Protein AF-A0A2N5ZHT5-F1 (afdb_monomer_lite)

Radius of gyration: 23.11 Å; chains: 1; bounding box: 69×32×51 Å

Foldseek 3Di:
DVVVVVVVVVVVVPPDPPPDDDDDDDDDDDPVFAWQEKDWDDQPPPPDIWIWIWGDDDPPDPFFIWIWTWDQDPVRDTDGTDIDGDDDPDPDRDYWDWDPPPPPPGIDIDD

Sequence (111 aa):
MKRIVLIVLIILLAISTKAQINFDAPFDYFLGARITSVEVGDVNNDGLNDAIAISEYAYLDEDKYQVFVFIQNQHGQLNDPIQYSFADSANGDAFLKIGDFNNDNLNDIVV

Secondary structure (DSSP, 8-state):
-HHHHHHHHHHHH--------PPPPPPP---SS-EEEEEEE-SSSSSS-EEEEEE---TTSSS-EEEEEEPBPTTSPBPSPEEEEE---SSS----EEE-SSSSSS-EEE-

pLDDT: mean 82.97, std 14.97, range [52.44, 98.12]

Structure (mmCIF, N/CA/C/O backbone):
data_AF-A0A2N5ZHT5-F1
#
_entry.id   AF-A0A2N5ZHT5-F1
#
loop_
_atom_site.group_PDB
_atom_site.id
_atom_site.type_symbol
_atom_site.label_atom_id
_atom_site.label_alt_id
_atom_site.label_comp_id
_atom_site.label_asym_id
_atom_site.label_entity_id
_atom_site.label_seq_id
_atom_site.pdbx_PDB_ins_code
_atom_site.Cartn_x
_atom_site.Cartn_y
_atom_site.Cartn_z
_atom_site.occupancy
_atom_site.B_iso_or_equiv
_atom_site.auth_seq_id
_atom_site.auth_comp_id
_atom_site.auth_asym_id
_atom_site.auth_atom_id
_atom_site.pdbx_PDB_model_num
ATOM 1 N N . MET A 1 1 ? -54.426 -18.343 27.890 1.00 61.97 1 MET A N 1
ATOM 2 C CA . MET A 1 1 ? -54.022 -16.938 27.643 1.00 61.97 1 MET A CA 1
ATOM 3 C C . MET A 1 1 ? -52.504 -16.742 27.640 1.00 61.97 1 MET A C 1
ATOM 5 O O . MET A 1 1 ? -51.988 -16.347 26.608 1.00 61.97 1 MET A O 1
ATOM 9 N N . LYS A 1 2 ? -51.758 -17.104 28.699 1.00 60.25 2 LYS A N 1
ATOM 10 C CA . LYS A 1 2 ? -50.288 -16.894 28.771 1.00 60.25 2 LYS A CA 1
ATOM 11 C C . LYS A 1 2 ? -49.465 -17.546 27.639 1.00 60.25 2 LYS A C 1
ATOM 13 O O . LYS A 1 2 ? -48.513 -16.948 27.161 1.00 60.25 2 LYS A O 1
ATOM 18 N N . ARG A 1 3 ? -49.855 -18.740 27.168 1.00 65.50 3 ARG A N 1
ATOM 19 C CA . ARG A 1 3 ? -49.155 -19.460 26.080 1.00 65.50 3 ARG A CA 1
ATOM 20 C C . ARG A 1 3 ? -49.349 -18.836 24.689 1.00 65.50 3 ARG A C 1
ATOM 22 O O . ARG A 1 3 ? -48.451 -18.921 23.869 1.00 65.50 3 ARG A O 1
ATOM 29 N N . ILE A 1 4 ? -50.489 -18.185 24.443 1.00 71.31 4 ILE A N 1
ATOM 30 C CA . ILE A 1 4 ? -50.796 -17.543 23.151 1.00 71.31 4 ILE A CA 1
ATOM 31 C C . ILE A 1 4 ? -50.030 -16.220 23.027 1.00 71.31 4 ILE A C 1
ATOM 33 O O . ILE A 1 4 ? -49.445 -15.950 21.987 1.00 71.31 4 ILE A O 1
ATOM 37 N N . VAL A 1 5 ? -49.949 -15.447 24.117 1.00 73.12 5 VAL A N 1
ATOM 38 C CA . VAL A 1 5 ? -49.161 -14.202 24.172 1.00 73.12 5 VAL A CA 1
ATOM 39 C C . VAL A 1 5 ? -47.674 -14.473 23.925 1.00 73.12 5 VAL A C 1
ATOM 41 O O . VAL A 1 5 ? -47.037 -13.732 23.187 1.00 73.12 5 VAL A O 1
ATOM 44 N N . LEU A 1 6 ? -47.136 -15.567 24.475 1.00 64.69 6 LEU A N 1
ATOM 45 C CA . LEU A 1 6 ? -45.734 -15.948 24.285 1.00 64.69 6 LEU A CA 1
ATOM 46 C C . LEU A 1 6 ? -45.417 -16.331 22.828 1.00 64.69 6 LEU A C 1
ATOM 48 O O . LEU A 1 6 ? -44.385 -15.929 22.306 1.00 64.69 6 LEU A O 1
ATOM 52 N N . ILE A 1 7 ? -46.314 -17.061 22.157 1.00 71.19 7 ILE A N 1
ATOM 53 C CA . ILE A 1 7 ? -46.136 -17.456 20.749 1.00 71.19 7 ILE A CA 1
ATOM 54 C C . ILE A 1 7 ? -46.215 -16.234 19.822 1.00 71.19 7 ILE A C 1
ATOM 56 O O . ILE A 1 7 ? -45.401 -16.101 18.914 1.00 71.19 7 ILE A O 1
ATOM 60 N N . VAL A 1 8 ? -47.141 -15.305 20.083 1.00 71.19 8 VAL A N 1
ATOM 61 C CA . VAL A 1 8 ? -47.255 -14.050 19.321 1.00 71.19 8 VAL A CA 1
ATOM 62 C C . VAL A 1 8 ? -46.009 -13.173 19.501 1.00 71.19 8 VAL A C 1
ATOM 64 O O . VAL A 1 8 ? -45.521 -12.610 18.526 1.00 71.19 8 VAL A O 1
ATOM 67 N N . LEU A 1 9 ? -45.437 -13.119 20.709 1.00 63.75 9 LEU A N 1
ATOM 68 C CA . LEU A 1 9 ? -44.214 -12.359 20.990 1.00 63.75 9 LEU A CA 1
ATOM 69 C C . LEU A 1 9 ? -42.990 -12.920 20.241 1.00 63.75 9 LEU A C 1
ATOM 71 O O . LEU A 1 9 ? -42.200 -12.150 19.706 1.00 63.75 9 LEU A O 1
ATOM 75 N N . ILE A 1 10 ? -42.861 -14.249 20.149 1.00 65.75 10 ILE A N 1
ATOM 76 C CA . ILE A 1 10 ? -41.766 -14.914 19.417 1.00 65.75 10 ILE A CA 1
ATOM 77 C C . ILE A 1 10 ? -41.864 -14.643 17.909 1.00 65.75 10 ILE A C 1
ATOM 79 O O . ILE A 1 10 ? -40.848 -14.394 17.268 1.00 65.75 10 ILE A O 1
ATOM 83 N N . ILE A 1 11 ? -43.076 -14.630 17.345 1.00 64.56 11 ILE A N 1
ATOM 84 C CA . ILE A 1 11 ? -43.293 -14.331 15.920 1.00 64.56 11 ILE A CA 1
ATOM 85 C C . ILE A 1 11 ? -42.999 -12.849 15.612 1.00 64.56 11 ILE A C 1
ATOM 87 O O . ILE A 1 11 ? -42.430 -12.549 14.568 1.00 64.56 11 ILE A O 1
ATOM 91 N N . LEU A 1 12 ? -43.307 -11.929 16.536 1.00 58.09 12 LEU A N 1
ATOM 92 C CA . LEU A 1 12 ? -42.963 -10.499 16.431 1.00 58.09 12 LEU A CA 1
ATOM 93 C C . LEU A 1 12 ? -41.455 -10.214 16.562 1.00 58.09 12 LEU A C 1
ATOM 95 O O . LEU A 1 12 ? -40.976 -9.229 16.008 1.00 58.09 12 LEU A O 1
ATOM 99 N N . LEU A 1 13 ? -40.707 -11.071 17.264 1.00 58.19 13 LEU A N 1
ATOM 100 C CA . LEU A 1 13 ? -39.246 -10.984 17.416 1.00 58.19 13 LEU A CA 1
ATOM 101 C C . LEU A 1 13 ? -38.474 -11.660 16.269 1.00 58.19 13 LEU A C 1
ATOM 103 O O . LEU A 1 13 ? -37.274 -11.443 16.134 1.00 58.19 13 LEU A O 1
ATOM 107 N N . ALA A 1 14 ? -39.148 -12.450 15.430 1.00 54.78 14 ALA A N 1
ATOM 108 C CA . ALA A 1 14 ? -38.561 -13.159 14.292 1.00 54.78 14 ALA A CA 1
ATOM 109 C C . ALA A 1 14 ? -38.597 -12.344 12.984 1.00 54.78 14 ALA A C 1
ATOM 111 O O . ALA A 1 14 ? -38.609 -12.919 11.893 1.00 54.78 14 ALA A O 1
ATOM 112 N N . ILE A 1 15 ? -38.614 -11.008 13.068 1.00 61.84 15 ILE A N 1
ATOM 113 C CA . ILE A 1 15 ? -38.371 -10.159 11.899 1.00 61.84 15 ILE A CA 1
ATOM 114 C C . ILE A 1 15 ? -36.907 -10.365 11.531 1.00 61.84 15 ILE A C 1
ATOM 116 O O . ILE A 1 15 ? -36.003 -9.834 12.170 1.00 61.84 15 ILE A O 1
ATOM 120 N N . SER A 1 16 ? -36.685 -11.197 10.521 1.00 60.06 16 SER A N 1
ATOM 121 C CA . SER A 1 16 ? -35.388 -11.423 9.908 1.00 60.06 16 SER A CA 1
ATOM 122 C C . SER A 1 16 ? -34.780 -10.077 9.520 1.00 60.06 16 SER A C 1
ATOM 124 O O . SER A 1 16 ? -35.190 -9.468 8.528 1.00 60.06 16 SER A O 1
ATOM 126 N N . THR A 1 17 ? -33.808 -9.606 10.296 1.00 59.25 17 THR A N 1
ATOM 127 C CA . THR A 1 17 ? -32.922 -8.534 9.872 1.00 59.25 17 THR A CA 1
ATOM 128 C C . THR A 1 17 ? -32.121 -9.086 8.703 1.00 59.25 17 THR A C 1
ATOM 130 O O . THR A 1 17 ? -31.211 -9.898 8.859 1.00 59.25 17 THR A O 1
ATOM 133 N N . LYS A 1 18 ? -32.481 -8.692 7.480 1.00 60.59 18 LYS A N 1
ATOM 134 C CA . LYS A 1 18 ? -31.527 -8.794 6.383 1.00 60.59 18 LYS A CA 1
ATOM 135 C C . LYS A 1 18 ? -30.428 -7.793 6.708 1.00 60.59 18 LYS A C 1
ATOM 137 O O . LYS A 1 18 ? -30.629 -6.594 6.550 1.00 60.59 18 LYS A O 1
ATOM 142 N N . ALA A 1 19 ? -29.295 -8.278 7.204 1.00 60.22 19 ALA A N 1
ATOM 143 C CA . ALA A 1 19 ? -28.060 -7.511 7.208 1.00 60.22 19 ALA A CA 1
ATOM 144 C C . ALA A 1 19 ? -27.631 -7.346 5.745 1.00 60.22 19 ALA A C 1
ATOM 146 O O . ALA A 1 19 ? -26.844 -8.126 5.218 1.00 60.22 19 ALA A O 1
ATOM 147 N N . GLN A 1 20 ? -28.249 -6.402 5.041 1.00 70.50 20 GLN A N 1
ATOM 148 C CA . GLN A 1 20 ? -27.762 -5.976 3.743 1.00 70.50 20 GLN A CA 1
ATOM 149 C C . GLN A 1 20 ? -26.698 -4.921 4.012 1.00 70.50 20 GLN A C 1
ATOM 151 O O . GLN A 1 20 ? -27.010 -3.828 4.479 1.00 70.50 20 GLN A O 1
ATOM 156 N N . ILE A 1 21 ? -25.440 -5.276 3.761 1.00 77.50 21 ILE A N 1
ATOM 157 C CA . ILE A 1 21 ? -24.360 -4.297 3.690 1.00 77.50 21 ILE A CA 1
ATOM 158 C C . ILE A 1 21 ? -24.646 -3.462 2.444 1.00 77.50 21 ILE A C 1
ATOM 160 O O . ILE A 1 21 ? -24.711 -4.000 1.338 1.00 77.50 21 ILE A O 1
ATOM 164 N N . ASN A 1 22 ? -24.909 -2.175 2.642 1.00 84.06 22 ASN A N 1
ATOM 165 C CA . ASN A 1 22 ? -24.986 -1.219 1.553 1.00 84.06 22 ASN A CA 1
ATOM 166 C C . ASN A 1 22 ? -23.614 -0.553 1.467 1.00 84.06 22 ASN A C 1
ATOM 168 O O . ASN A 1 22 ? -23.169 0.034 2.451 1.00 84.06 22 ASN A O 1
ATOM 172 N N . PHE A 1 23 ? -22.932 -0.720 0.340 1.00 83.44 23 PHE A N 1
ATOM 173 C CA . PHE A 1 23 ? -21.684 -0.015 0.085 1.00 83.44 23 PHE A CA 1
ATOM 174 C C . PHE A 1 23 ? -22.018 1.351 -0.499 1.00 83.44 23 PHE A C 1
ATOM 176 O O . PHE A 1 23 ? -22.909 1.460 -1.347 1.00 83.44 23 PHE A O 1
ATOM 183 N N . ASP A 1 24 ? -21.297 2.376 -0.060 1.00 85.19 24 ASP A N 1
ATOM 184 C CA . ASP A 1 24 ? -21.317 3.655 -0.754 1.00 85.19 24 ASP A CA 1
ATOM 185 C C . ASP A 1 24 ? -20.756 3.488 -2.173 1.00 85.19 24 ASP A C 1
ATOM 187 O O . ASP A 1 24 ? -20.082 2.501 -2.494 1.00 85.19 24 ASP A O 1
ATOM 191 N N . ALA A 1 25 ? -21.066 4.446 -3.048 1.00 88.19 25 ALA A N 1
ATOM 192 C CA . ALA A 1 25 ? -20.492 4.453 -4.386 1.00 88.19 25 ALA A CA 1
ATOM 193 C C . ALA A 1 25 ? -18.952 4.461 -4.293 1.00 88.19 25 ALA A C 1
ATOM 195 O O . ALA A 1 25 ? -18.408 5.199 -3.466 1.00 88.19 25 ALA A O 1
ATOM 196 N N . PRO A 1 26 ? -18.247 3.665 -5.119 1.00 86.12 26 PRO A N 1
ATOM 197 C CA . PRO A 1 26 ? -16.793 3.665 -5.108 1.00 86.12 26 PRO A CA 1
ATOM 198 C C . PRO A 1 26 ? -16.261 5.019 -5.582 1.00 86.12 26 PRO A C 1
ATOM 200 O O . PRO A 1 26 ? -16.883 5.698 -6.403 1.00 86.12 26 PRO A O 1
ATOM 203 N N . PHE A 1 27 ? -15.091 5.387 -5.070 1.00 86.88 27 PHE A N 1
ATOM 204 C CA . PHE A 1 27 ? -14.311 6.500 -5.589 1.00 86.88 27 PHE A CA 1
ATOM 205 C C . PHE A 1 27 ? -13.145 5.945 -6.408 1.00 86.88 27 PHE A C 1
ATOM 207 O O . PHE A 1 27 ? -12.395 5.098 -5.922 1.00 86.88 27 PHE A O 1
ATOM 214 N N . ASP A 1 28 ? -12.994 6.424 -7.640 1.00 89.94 28 ASP A N 1
ATOM 215 C CA . ASP A 1 28 ? -11.962 5.950 -8.557 1.00 89.94 28 ASP A CA 1
ATOM 216 C C . ASP A 1 28 ? -10.704 6.825 -8.468 1.00 89.94 28 ASP A C 1
ATOM 218 O O . ASP A 1 28 ? -10.765 8.044 -8.642 1.00 89.94 28 ASP A O 1
ATOM 222 N N . TYR A 1 29 ? -9.545 6.195 -8.261 1.00 88.88 29 TYR A N 1
ATOM 223 C CA . TYR A 1 29 ? -8.234 6.851 -8.269 1.00 88.88 29 TYR A CA 1
ATOM 224 C C . TYR A 1 29 ? -7.473 6.484 -9.548 1.00 88.88 29 TYR A C 1
ATOM 226 O O . TYR A 1 29 ? -7.020 5.351 -9.719 1.00 88.88 29 TYR A O 1
ATOM 234 N N . PHE A 1 30 ? -7.333 7.440 -10.471 1.00 88.75 30 PHE A N 1
ATOM 235 C CA . PHE A 1 30 ? -6.630 7.216 -11.735 1.00 88.75 30 PHE A CA 1
ATOM 236 C C . PHE A 1 30 ? -5.121 7.446 -11.581 1.00 88.75 30 PHE A C 1
ATOM 238 O O . PHE A 1 30 ? -4.669 8.583 -11.475 1.00 88.75 30 PHE A O 1
ATOM 245 N N . LEU A 1 31 ? -4.345 6.359 -11.605 1.00 87.06 31 LEU A N 1
ATOM 246 C CA . LEU A 1 31 ? -2.889 6.386 -11.403 1.00 87.06 31 LEU A CA 1
ATOM 247 C C . LEU A 1 31 ? -2.068 6.407 -12.700 1.00 87.06 31 LEU A C 1
ATOM 249 O O . LEU A 1 31 ? -0.850 6.531 -12.651 1.00 87.06 31 LEU A O 1
ATOM 253 N N . GLY A 1 32 ? -2.706 6.258 -13.865 1.00 84.88 32 GLY A N 1
ATOM 254 C CA . GLY A 1 32 ? -2.006 6.235 -15.155 1.00 84.88 32 GLY A CA 1
ATOM 255 C C . GLY A 1 32 ? -1.092 5.020 -15.381 1.00 84.88 32 GLY A C 1
ATOM 256 O O . GLY A 1 32 ? -0.334 5.015 -16.345 1.00 84.88 32 GLY A O 1
ATOM 257 N N . ALA A 1 33 ? -1.175 3.989 -14.535 1.00 81.81 33 ALA A N 1
ATOM 258 C CA . ALA A 1 33 ? -0.355 2.781 -14.606 1.00 81.81 33 ALA A CA 1
ATOM 259 C C . ALA A 1 33 ? -1.194 1.508 -14.391 1.00 81.81 33 ALA A C 1
ATOM 261 O O . ALA A 1 33 ? -2.295 1.559 -13.835 1.00 81.81 33 ALA A O 1
ATOM 262 N N . ARG A 1 34 ? -0.675 0.350 -14.825 1.00 85.00 34 ARG A N 1
ATOM 263 C CA . ARG A 1 34 ? -1.294 -0.954 -14.538 1.00 85.00 34 ARG A CA 1
ATOM 264 C C . ARG A 1 34 ? -0.960 -1.350 -13.103 1.00 85.00 34 ARG A C 1
ATOM 266 O O . ARG A 1 34 ? 0.196 -1.615 -12.804 1.00 85.00 34 ARG A O 1
ATOM 273 N N . ILE A 1 35 ? -1.964 -1.407 -12.233 1.00 88.56 35 ILE A N 1
ATOM 274 C CA . ILE A 1 35 ? -1.800 -1.828 -10.835 1.00 88.56 35 ILE A CA 1
ATOM 275 C C . ILE A 1 35 ? -1.868 -3.355 -10.735 1.00 88.56 35 ILE A C 1
ATOM 277 O O . ILE A 1 35 ? -2.797 -3.960 -11.276 1.00 88.56 35 ILE A O 1
ATOM 281 N N . THR A 1 36 ? -0.896 -3.972 -10.059 1.00 89.25 36 THR A N 1
ATOM 282 C CA . THR A 1 36 ? -0.793 -5.439 -9.902 1.00 89.25 36 THR A CA 1
ATOM 283 C C . THR A 1 36 ? -1.170 -5.923 -8.509 1.00 89.25 36 THR A C 1
ATOM 285 O O . THR A 1 36 ? -1.671 -7.037 -8.370 1.00 89.25 36 THR A O 1
ATOM 288 N N . SER A 1 37 ? -0.987 -5.093 -7.480 1.00 91.94 37 SER A N 1
ATOM 289 C CA . SER A 1 37 ? -1.329 -5.430 -6.096 1.00 91.94 37 SER A CA 1
ATOM 290 C C . SER A 1 37 ? -1.773 -4.197 -5.314 1.00 91.94 37 SER A C 1
ATOM 292 O O . SER A 1 37 ? -1.307 -3.085 -5.566 1.00 91.94 37 SER A O 1
ATOM 294 N N . VAL A 1 38 ? -2.665 -4.420 -4.348 1.00 95.12 38 VAL A N 1
ATOM 295 C CA . VAL A 1 38 ? -3.113 -3.429 -3.364 1.00 95.12 38 VAL A CA 1
ATOM 296 C C . VAL A 1 38 ? -3.172 -4.106 -1.995 1.00 95.12 38 VAL A C 1
ATOM 298 O O . VAL A 1 38 ? -3.684 -5.220 -1.899 1.00 95.12 38 VAL A O 1
ATOM 301 N N . GLU A 1 39 ? -2.679 -3.443 -0.952 1.00 97.50 39 GLU A N 1
ATOM 302 C CA . GLU A 1 39 ? -2.917 -3.819 0.450 1.00 97.50 39 GLU A CA 1
ATOM 303 C C . GLU A 1 39 ? -3.459 -2.627 1.234 1.00 97.50 39 GLU A C 1
ATOM 305 O O . GLU A 1 39 ? -3.332 -1.469 0.827 1.00 97.50 39 GLU A O 1
ATOM 310 N N . VAL A 1 40 ? -4.068 -2.940 2.374 1.00 97.44 40 VAL A N 1
ATOM 311 C CA . VAL A 1 40 ? -4.637 -1.969 3.303 1.00 97.44 40 VAL A CA 1
ATOM 312 C C . VAL A 1 40 ? -4.015 -2.181 4.676 1.00 97.44 40 VAL A C 1
ATOM 314 O O . VAL A 1 40 ? -3.981 -3.308 5.172 1.00 97.44 40 VAL A O 1
ATOM 317 N N . GLY A 1 41 ? -3.552 -1.104 5.297 1.00 97.12 41 GLY A N 1
ATOM 318 C CA . GLY A 1 41 ? -2.974 -1.131 6.637 1.00 97.12 41 GLY A CA 1
ATOM 319 C C . GLY A 1 41 ? -2.560 0.262 7.091 1.00 97.12 41 GLY A C 1
ATOM 320 O O . GLY A 1 41 ? -2.325 1.126 6.261 1.00 97.12 41 GLY A O 1
ATOM 321 N N . ASP A 1 42 ? -2.493 0.473 8.400 1.00 97.75 42 ASP A N 1
ATOM 322 C CA . ASP A 1 42 ? -2.059 1.735 9.011 1.00 97.75 42 ASP A CA 1
ATOM 323 C C . ASP A 1 42 ? -0.534 1.887 8.886 1.00 97.75 42 ASP A C 1
ATOM 325 O O . ASP A 1 42 ? 0.209 1.257 9.641 1.00 97.75 42 ASP A O 1
ATOM 329 N N . VAL A 1 43 ? -0.048 2.650 7.904 1.00 97.19 43 VAL A N 1
ATOM 330 C CA . VAL A 1 43 ? 1.400 2.786 7.633 1.00 97.19 43 VAL A CA 1
ATOM 331 C C . VAL A 1 43 ? 1.995 4.073 8.193 1.00 97.19 43 VAL A C 1
ATOM 333 O O . VAL A 1 43 ? 3.211 4.262 8.143 1.00 97.19 43 VAL A O 1
ATOM 336 N N . ASN A 1 44 ? 1.166 4.959 8.746 1.00 96.50 44 ASN A N 1
ATOM 337 C CA . ASN A 1 44 ? 1.609 6.184 9.410 1.00 96.50 44 ASN A CA 1
ATOM 338 C C . ASN A 1 44 ? 1.367 6.175 10.937 1.00 96.50 44 ASN A C 1
ATOM 340 O O . ASN A 1 44 ? 1.761 7.131 11.611 1.00 96.50 44 ASN A O 1
ATOM 344 N N . ASN A 1 45 ? 0.797 5.090 11.472 1.00 96.88 45 ASN A N 1
ATOM 345 C CA . ASN A 1 45 ? 0.479 4.860 12.880 1.00 96.88 45 ASN A CA 1
ATOM 346 C C . ASN A 1 45 ? -0.499 5.900 13.459 1.00 96.88 45 ASN A C 1
ATOM 348 O O . ASN A 1 45 ? -0.336 6.357 14.597 1.00 96.88 45 ASN A O 1
ATOM 352 N N . ASP A 1 46 ? -1.493 6.313 12.668 1.00 97.38 46 ASP A N 1
ATOM 353 C CA . ASP A 1 46 ? -2.545 7.241 13.101 1.00 97.38 46 ASP A CA 1
ATOM 354 C C . ASP A 1 46 ? -3.858 6.545 13.514 1.00 97.38 46 ASP A C 1
ATOM 356 O O . ASP A 1 46 ? -4.787 7.198 14.007 1.00 97.38 46 ASP A O 1
ATOM 360 N N . GLY A 1 47 ? -3.910 5.215 13.399 1.00 96.69 47 GLY A N 1
ATOM 361 C CA . GLY A 1 47 ? -5.061 4.381 13.719 1.00 96.69 47 GLY A CA 1
ATOM 362 C C . GLY A 1 47 ? -6.087 4.261 12.591 1.00 96.69 47 GLY A C 1
ATOM 363 O O . GLY A 1 47 ? -7.133 3.635 12.804 1.00 96.69 47 GLY A O 1
ATOM 364 N N . LEU A 1 48 ? -5.833 4.851 11.420 1.00 97.81 48 LEU A N 1
ATOM 365 C CA . LEU A 1 48 ? -6.654 4.720 10.221 1.00 97.81 48 LEU A CA 1
ATOM 366 C C . LEU A 1 48 ? -6.037 3.725 9.236 1.00 97.81 48 LEU A C 1
ATOM 368 O O . LEU A 1 48 ? -4.840 3.472 9.212 1.00 97.81 48 LEU A O 1
ATOM 372 N N . ASN A 1 49 ? -6.892 3.127 8.410 1.00 97.50 49 ASN A N 1
ATOM 373 C CA . ASN A 1 49 ? -6.433 2.221 7.366 1.00 97.50 49 ASN A CA 1
ATOM 374 C C . ASN A 1 49 ? -6.032 3.021 6.126 1.00 97.50 49 ASN A C 1
ATOM 376 O O . ASN A 1 49 ? -6.900 3.595 5.462 1.00 97.50 49 ASN A O 1
ATOM 380 N N . ASP A 1 50 ? -4.753 2.972 5.777 1.00 98.06 50 ASP A N 1
ATOM 381 C CA . ASP A 1 50 ? -4.220 3.517 4.532 1.00 98.06 50 ASP A CA 1
ATOM 382 C C . ASP A 1 50 ? -4.307 2.490 3.398 1.00 98.06 50 ASP A C 1
ATOM 384 O O . ASP A 1 50 ? -4.552 1.300 3.623 1.00 98.06 50 ASP A O 1
ATOM 388 N N . ALA A 1 51 ? -4.099 2.939 2.159 1.00 97.56 51 ALA A N 1
ATOM 389 C CA . ALA A 1 51 ? -4.064 2.064 0.990 1.00 97.56 51 ALA A CA 1
ATOM 390 C C . ALA A 1 51 ? -2.724 2.173 0.262 1.00 97.56 51 ALA A C 1
ATOM 392 O O . ALA A 1 51 ? -2.225 3.262 -0.016 1.00 97.56 51 ALA A O 1
ATOM 393 N N . ILE A 1 52 ? -2.134 1.029 -0.064 1.00 97.62 52 ILE A N 1
ATOM 394 C CA . ILE A 1 52 ? -0.848 0.953 -0.747 1.00 97.62 52 ILE A CA 1
ATOM 395 C C . ILE A 1 52 ? -1.080 0.181 -2.035 1.00 97.62 52 ILE A C 1
ATOM 397 O O . ILE A 1 52 ? -1.584 -0.940 -2.000 1.00 97.62 52 ILE A O 1
ATOM 401 N N . ALA A 1 53 ? -0.719 0.771 -3.169 1.00 94.88 53 ALA A N 1
ATOM 402 C CA . ALA A 1 53 ? -0.834 0.145 -4.480 1.00 94.88 53 ALA A CA 1
ATOM 403 C C . ALA A 1 53 ? 0.533 0.060 -5.152 1.00 94.88 53 ALA A C 1
ATOM 405 O O . ALA A 1 53 ? 1.379 0.930 -4.961 1.00 94.88 53 ALA A O 1
ATOM 406 N N . ILE A 1 54 ? 0.735 -0.962 -5.977 1.00 92.12 54 ILE A N 1
ATOM 407 C CA . ILE A 1 54 ? 1.962 -1.127 -6.755 1.00 92.12 54 ILE A CA 1
ATOM 408 C C . ILE A 1 54 ? 1.642 -1.241 -8.239 1.00 92.12 54 ILE A C 1
ATOM 410 O O . ILE A 1 54 ? 0.704 -1.948 -8.622 1.00 92.12 54 ILE A O 1
ATOM 414 N N . SER A 1 55 ? 2.390 -0.521 -9.073 1.00 88.00 55 SER A N 1
ATOM 415 C CA . SER A 1 55 ? 2.258 -0.625 -10.524 1.00 88.00 55 SER A CA 1
ATOM 416 C C . SER A 1 55 ? 3.296 -1.544 -11.141 1.00 88.00 55 SER A C 1
ATOM 418 O O . SER A 1 55 ? 4.457 -1.540 -10.740 1.00 88.00 55 SER A O 1
ATOM 420 N N . GLU A 1 56 ? 2.893 -2.225 -12.207 1.00 78.62 56 GLU A N 1
ATOM 421 C CA . GLU A 1 56 ? 3.812 -2.802 -13.181 1.00 78.62 56 GLU A CA 1
ATOM 422 C C . GLU A 1 56 ? 4.423 -1.710 -14.072 1.00 78.62 56 GLU A C 1
ATOM 424 O O . GLU A 1 56 ? 3.887 -0.603 -14.196 1.00 78.62 56 GLU A O 1
ATOM 429 N N . TYR A 1 57 ? 5.529 -2.072 -14.722 1.00 67.12 57 TYR A N 1
ATOM 430 C CA . TYR A 1 57 ? 6.134 -1.423 -15.882 1.00 67.12 57 TYR A CA 1
ATOM 431 C C . TYR A 1 57 ? 5.154 -0.582 -16.723 1.00 67.12 57 TYR A C 1
ATOM 433 O O . TYR A 1 57 ? 4.205 -1.088 -17.331 1.00 67.12 57 TYR A O 1
ATOM 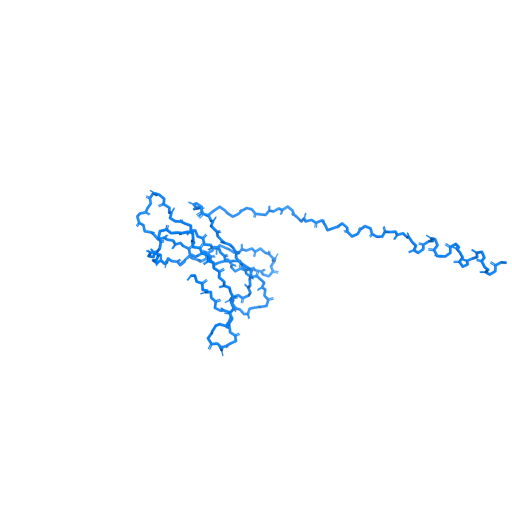441 N N . ALA A 1 58 ? 5.426 0.720 -16.809 1.00 57.72 58 ALA A N 1
ATOM 442 C CA . ALA A 1 58 ? 4.761 1.609 -17.746 1.00 57.72 58 ALA A CA 1
ATOM 443 C C . ALA A 1 58 ? 5.528 1.595 -19.077 1.00 57.72 58 ALA A C 1
ATOM 445 O O . ALA A 1 58 ? 6.631 2.117 -19.170 1.00 57.72 58 ALA A O 1
ATOM 446 N N . TYR A 1 59 ? 4.919 1.041 -20.131 1.00 52.44 59 TYR A N 1
ATOM 447 C CA . TYR A 1 59 ? 5.498 0.914 -21.484 1.00 52.44 59 TYR A CA 1
ATOM 448 C C . TYR A 1 59 ? 6.037 2.209 -22.121 1.00 52.44 59 TYR A C 1
ATOM 450 O O . TYR A 1 59 ? 6.663 2.143 -23.177 1.00 52.44 59 TYR A O 1
ATOM 458 N N . LEU A 1 60 ? 5.746 3.377 -21.545 1.00 54.88 60 LEU A N 1
ATOM 459 C CA . LEU A 1 60 ? 6.026 4.682 -22.142 1.00 54.88 60 LEU A CA 1
ATOM 460 C C . LEU A 1 60 ? 7.134 5.475 -21.441 1.00 54.88 60 LEU A C 1
ATOM 462 O O . LEU A 1 60 ? 7.561 6.475 -22.006 1.00 54.88 60 LEU A O 1
ATOM 466 N N . ASP A 1 61 ? 7.629 5.024 -20.289 1.00 55.00 61 ASP A N 1
ATOM 467 C CA . ASP A 1 61 ? 8.781 5.627 -19.617 1.00 55.00 61 ASP A CA 1
ATOM 468 C C . ASP A 1 61 ? 9.689 4.505 -19.108 1.00 55.00 61 ASP A C 1
ATOM 470 O O . ASP A 1 61 ? 9.253 3.622 -18.374 1.00 55.00 61 ASP A O 1
ATOM 474 N N . GLU A 1 62 ? 10.958 4.520 -19.520 1.00 53.12 62 GLU A N 1
ATOM 475 C CA . GLU A 1 62 ? 11.945 3.451 -19.286 1.00 53.12 62 GLU A CA 1
ATOM 476 C C . GLU A 1 62 ? 12.299 3.209 -17.811 1.00 53.12 62 GLU A C 1
ATOM 478 O O . GLU A 1 62 ? 13.185 2.415 -17.516 1.00 53.12 62 GLU A O 1
ATOM 483 N N . ASP A 1 63 ? 11.610 3.834 -16.864 1.00 57.53 63 ASP A N 1
ATOM 484 C CA . ASP A 1 63 ? 12.001 3.797 -15.474 1.00 57.53 63 ASP A CA 1
ATOM 485 C C . ASP A 1 63 ? 10.800 3.749 -14.524 1.00 57.53 63 ASP A C 1
ATOM 487 O O . ASP A 1 63 ? 10.184 4.759 -14.189 1.00 57.53 63 ASP A O 1
ATOM 491 N N . LYS A 1 64 ? 10.660 2.547 -13.958 1.00 67.25 64 LYS A N 1
ATOM 492 C CA . LYS A 1 64 ? 10.370 2.266 -12.545 1.00 67.25 64 LYS A CA 1
ATOM 493 C C . LYS A 1 64 ? 8.925 1.934 -12.217 1.00 67.25 64 LYS A C 1
ATOM 495 O O . LYS A 1 64 ? 8.008 2.746 -12.315 1.00 67.25 64 LYS A O 1
ATOM 500 N N . TYR A 1 65 ? 8.794 0.723 -11.695 1.00 81.69 65 TYR A N 1
ATOM 501 C CA . TYR A 1 65 ? 7.693 0.314 -10.853 1.00 81.69 65 TYR A CA 1
ATOM 502 C C . TYR A 1 65 ? 7.523 1.323 -9.712 1.00 81.69 65 TYR A C 1
ATOM 504 O O . TYR A 1 65 ? 8.508 1.812 -9.143 1.00 81.69 65 TYR A O 1
ATOM 512 N N . GLN A 1 66 ? 6.274 1.655 -9.403 1.00 88.50 66 GLN A N 1
ATOM 513 C CA . GLN A 1 66 ? 5.940 2.634 -8.378 1.00 88.50 66 GLN A CA 1
ATOM 514 C C . GLN A 1 66 ? 5.149 1.967 -7.264 1.00 88.50 66 GLN A C 1
ATOM 516 O O . GLN A 1 66 ? 4.232 1.187 -7.524 1.00 88.50 66 GLN A O 1
ATOM 521 N N . VAL A 1 67 ? 5.473 2.334 -6.030 1.00 92.69 67 VAL A N 1
ATOM 522 C CA . VAL A 1 67 ? 4.602 2.166 -4.870 1.00 92.69 67 VAL A CA 1
ATOM 523 C C . VAL A 1 67 ? 3.871 3.486 -4.653 1.00 92.69 67 VAL A C 1
ATOM 525 O O . VAL A 1 67 ? 4.501 4.527 -4.465 1.00 92.69 67 VAL A O 1
ATOM 528 N N . PHE A 1 68 ? 2.545 3.440 -4.680 1.00 95.06 68 PHE A N 1
ATOM 529 C CA . PHE A 1 68 ? 1.656 4.547 -4.353 1.00 95.06 68 PHE A CA 1
ATOM 530 C C . PHE A 1 68 ? 1.162 4.362 -2.923 1.00 95.06 68 PHE A C 1
ATOM 532 O O . PH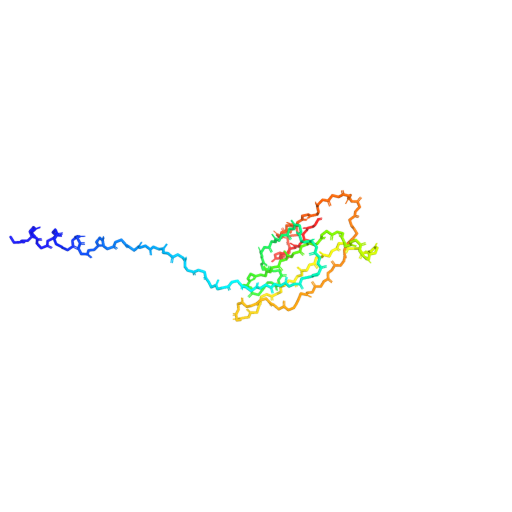E A 1 68 ? 0.486 3.376 -2.630 1.00 95.06 68 PHE A O 1
ATOM 539 N N . VAL A 1 69 ? 1.485 5.306 -2.044 1.00 97.19 69 VAL A N 1
ATOM 540 C CA . VAL A 1 69 ? 1.060 5.309 -0.641 1.00 97.19 69 VAL A CA 1
ATOM 541 C C . VAL A 1 69 ? -0.027 6.359 -0.463 1.00 97.19 69 VAL A C 1
ATOM 543 O O . VAL A 1 69 ? 0.235 7.560 -0.556 1.00 97.19 69 VAL A O 1
ATOM 546 N N . PHE A 1 70 ? -1.247 5.899 -0.219 1.00 98.00 70 PHE A N 1
ATOM 547 C CA . PHE A 1 70 ? -2.418 6.728 0.009 1.00 98.00 70 PHE A CA 1
ATOM 548 C C . PHE A 1 70 ? -2.747 6.780 1.495 1.00 98.00 70 PHE A C 1
ATOM 550 O O . PHE A 1 70 ? -3.264 5.810 2.045 1.00 98.00 70 PHE A O 1
ATOM 557 N N . ILE A 1 71 ? -2.516 7.933 2.118 1.00 98.12 71 ILE A N 1
ATOM 558 C CA . ILE A 1 71 ? -2.899 8.144 3.514 1.00 98.12 71 ILE A CA 1
ATOM 559 C C . ILE A 1 71 ? -4.390 8.457 3.603 1.00 98.12 71 ILE A C 1
ATOM 561 O O . ILE A 1 71 ? -4.877 9.366 2.915 1.00 98.12 71 ILE A O 1
ATOM 565 N N . GLN A 1 72 ? -5.107 7.730 4.456 1.00 97.75 72 GLN A N 1
ATOM 566 C CA . GLN A 1 72 ? -6.499 8.032 4.751 1.00 97.75 72 GLN A CA 1
ATOM 567 C C . GLN A 1 72 ? -6.586 9.288 5.620 1.00 97.75 72 G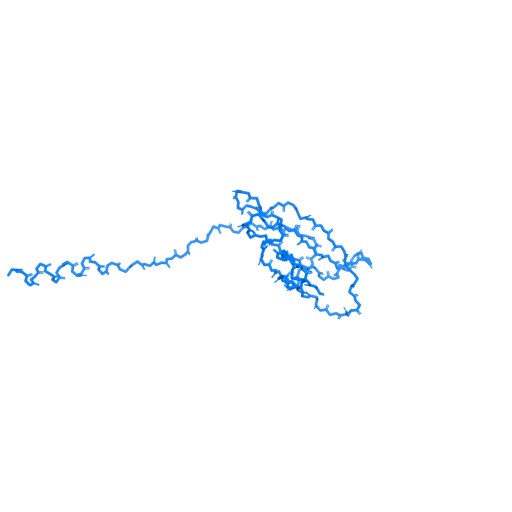LN A C 1
ATOM 569 O O . GLN A 1 72 ? -5.873 9.467 6.599 1.00 97.75 72 GLN A O 1
ATOM 574 N N . ASN A 1 73 ? -7.488 10.197 5.266 1.00 96.44 73 ASN A N 1
ATOM 575 C CA . ASN A 1 73 ? -7.798 11.342 6.105 1.00 96.44 73 ASN A CA 1
ATOM 576 C C . ASN A 1 73 ? -8.944 11.040 7.079 1.00 96.44 73 ASN A C 1
ATOM 578 O O . ASN A 1 73 ? -9.710 10.093 6.925 1.00 96.44 73 ASN A O 1
ATOM 582 N N . GLN A 1 74 ? -9.120 11.927 8.057 1.00 96.38 74 GLN A N 1
ATOM 583 C CA . GLN A 1 74 ? -10.141 11.818 9.109 1.00 96.38 74 GLN A CA 1
ATOM 584 C C . GLN A 1 74 ? -11.593 11.828 8.585 1.00 96.38 74 GLN A C 1
ATOM 586 O O . GLN A 1 74 ? -12.529 11.586 9.345 1.00 96.38 74 GLN A O 1
ATOM 591 N N . HIS A 1 75 ? -11.803 12.122 7.297 1.00 93.50 75 HIS A N 1
ATOM 592 C CA . HIS A 1 75 ? -13.105 12.049 6.631 1.00 93.50 75 HIS A CA 1
ATOM 593 C C . HIS A 1 75 ? -13.329 10.717 5.894 1.00 93.50 75 HIS A C 1
ATOM 595 O O . HIS A 1 75 ? -14.360 10.557 5.243 1.00 93.50 75 HIS A O 1
ATOM 601 N N . GLY A 1 76 ? -12.394 9.765 5.995 1.00 90.31 76 GLY A N 1
ATOM 602 C CA . GLY A 1 76 ? -12.467 8.446 5.362 1.00 90.31 76 GLY A CA 1
ATOM 603 C C . GLY A 1 76 ? -12.082 8.432 3.880 1.00 90.31 76 GLY A C 1
ATOM 604 O O . GLY A 1 76 ? -12.256 7.410 3.220 1.00 90.31 76 GLY A O 1
ATOM 605 N N . GLN A 1 77 ? -11.573 9.542 3.338 1.00 93.12 77 GLN A N 1
ATOM 606 C CA . GLN A 1 77 ? -11.083 9.614 1.959 1.00 93.12 77 GLN A CA 1
ATOM 607 C C . GLN A 1 77 ? -9.575 9.367 1.916 1.00 93.12 77 GLN A C 1
ATOM 609 O O . GLN A 1 77 ? -8.866 9.694 2.865 1.00 93.12 77 GLN A O 1
ATOM 614 N N . LEU A 1 78 ? -9.074 8.842 0.801 1.00 96.12 78 LEU A N 1
ATOM 615 C CA . LEU A 1 78 ? -7.638 8.749 0.561 1.00 96.12 78 LEU A CA 1
ATOM 616 C C . LEU A 1 78 ? -7.126 10.062 -0.040 1.00 96.12 78 LEU A C 1
ATOM 618 O O . LEU A 1 78 ? -7.720 10.579 -0.992 1.00 96.12 78 LEU A O 1
ATOM 622 N N . ASN A 1 79 ? -6.040 10.592 0.520 1.00 96.19 79 ASN A N 1
ATOM 623 C CA . ASN A 1 79 ? -5.340 11.763 -0.007 1.00 96.19 79 ASN A CA 1
ATOM 624 C C . ASN A 1 79 ? -4.593 11.431 -1.309 1.00 96.19 79 ASN A C 1
ATOM 626 O O . ASN A 1 79 ? -4.445 10.263 -1.664 1.00 96.19 79 ASN A O 1
ATOM 630 N N . ASP A 1 80 ? -4.075 12.453 -1.996 1.00 95.12 80 ASP A N 1
ATOM 631 C CA . ASP A 1 80 ? -3.191 12.242 -3.146 1.00 95.12 80 ASP A CA 1
ATOM 632 C C . ASP A 1 80 ? -1.981 11.369 -2.754 1.00 95.12 80 ASP A C 1
ATOM 634 O O . ASP A 1 80 ? -1.402 11.570 -1.679 1.00 95.12 80 ASP A O 1
ATOM 638 N N . PRO A 1 81 ? -1.586 10.397 -3.598 1.00 95.50 81 PRO A N 1
ATOM 639 C CA . PRO A 1 81 ? -0.595 9.409 -3.213 1.00 95.50 81 PRO A CA 1
ATOM 640 C C . PRO A 1 81 ? 0.819 9.979 -3.219 1.00 95.50 81 PRO A C 1
ATOM 642 O O . PRO A 1 81 ? 1.229 10.697 -4.138 1.00 95.50 81 PRO A O 1
ATOM 645 N N . ILE A 1 82 ? 1.607 9.548 -2.240 1.00 95.69 82 ILE A N 1
ATOM 646 C CA . ILE A 1 82 ? 3.062 9.681 -2.273 1.00 95.69 82 ILE A CA 1
ATOM 647 C C . ILE A 1 82 ? 3.613 8.529 -3.118 1.00 95.69 82 ILE A C 1
ATOM 649 O O . ILE A 1 82 ? 3.186 7.386 -2.963 1.00 95.69 82 ILE A O 1
ATOM 653 N N . GLN A 1 83 ? 4.546 8.824 -4.023 1.00 91.69 83 GLN A N 1
ATOM 654 C CA . GLN A 1 83 ? 5.089 7.847 -4.968 1.00 91.69 83 GLN A CA 1
ATOM 655 C C . GLN A 1 83 ? 6.542 7.517 -4.643 1.00 91.69 83 GLN A C 1
ATOM 657 O O . GLN A 1 83 ? 7.373 8.417 -4.499 1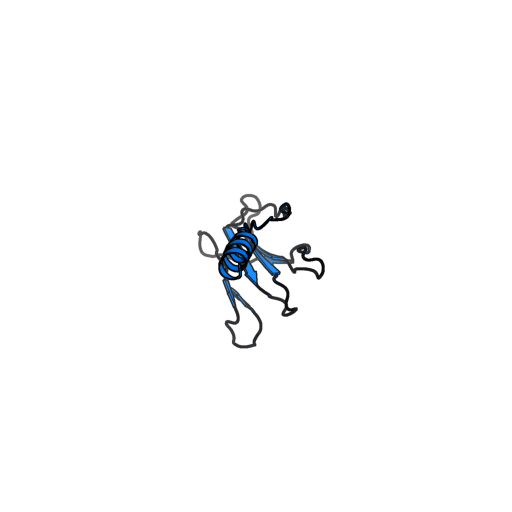.00 91.69 83 GLN A O 1
ATOM 662 N N . TYR A 1 84 ? 6.845 6.223 -4.577 1.00 90.25 84 TYR A N 1
ATOM 663 C CA . TYR A 1 84 ? 8.196 5.707 -4.404 1.00 90.25 84 TYR A CA 1
ATOM 664 C C . TYR A 1 84 ? 8.550 4.790 -5.563 1.00 90.25 84 TYR A C 1
ATOM 666 O O . TYR A 1 84 ? 7.910 3.765 -5.787 1.00 90.25 84 TYR A O 1
ATOM 674 N N . SER A 1 85 ? 9.608 5.146 -6.281 1.00 87.06 85 SER A N 1
ATOM 675 C CA . SER A 1 85 ? 10.144 4.300 -7.336 1.00 87.06 85 SER A CA 1
ATOM 676 C C . SER A 1 85 ? 11.021 3.200 -6.755 1.00 87.06 85 SER A C 1
ATOM 678 O O . SER A 1 85 ? 11.870 3.471 -5.903 1.00 87.06 85 SER A O 1
ATOM 680 N N . PHE A 1 86 ? 10.896 1.989 -7.283 1.00 80.31 86 PHE A N 1
ATOM 681 C CA . PHE A 1 86 ? 11.822 0.903 -6.990 1.00 80.31 86 PHE A CA 1
ATOM 682 C C . PHE A 1 86 ? 12.313 0.245 -8.280 1.00 80.31 86 PHE A C 1
ATOM 684 O O . PHE A 1 86 ? 11.691 0.338 -9.342 1.00 80.31 86 PHE A O 1
ATOM 691 N N . ALA A 1 87 ? 13.490 -0.369 -8.194 1.00 74.50 87 ALA A N 1
ATOM 692 C CA . ALA A 1 87 ? 14.038 -1.157 -9.282 1.00 74.50 87 ALA A CA 1
ATOM 693 C C . ALA A 1 87 ? 13.579 -2.599 -9.089 1.00 74.50 87 ALA A C 1
ATOM 695 O O . ALA A 1 87 ? 14.065 -3.268 -8.178 1.00 74.50 87 ALA A O 1
ATOM 696 N N . ASP A 1 88 ? 12.666 -3.075 -9.931 1.00 64.94 88 ASP A N 1
ATOM 697 C CA . ASP A 1 88 ? 12.444 -4.511 -10.018 1.00 64.94 88 ASP A CA 1
ATOM 698 C C . ASP A 1 88 ? 13.467 -5.113 -10.982 1.00 64.94 88 ASP A C 1
ATOM 700 O O . ASP A 1 88 ? 13.628 -4.666 -12.121 1.00 64.94 88 ASP A O 1
ATOM 704 N N . SER A 1 89 ? 14.195 -6.110 -10.492 1.00 56.97 89 SER A N 1
ATOM 705 C CA . SER A 1 89 ? 15.129 -6.902 -11.298 1.00 56.97 89 SER A CA 1
ATOM 706 C C . SER A 1 89 ? 14.472 -8.162 -11.864 1.00 56.97 89 SER A C 1
ATOM 708 O O . SER A 1 89 ? 15.054 -8.832 -12.722 1.00 56.97 89 SER A O 1
ATOM 710 N N . ALA A 1 90 ? 13.266 -8.492 -11.396 1.00 55.59 90 ALA A N 1
ATOM 711 C CA . ALA A 1 90 ? 12.474 -9.597 -11.884 1.00 55.59 90 ALA A CA 1
ATOM 712 C C . ALA A 1 90 ? 11.51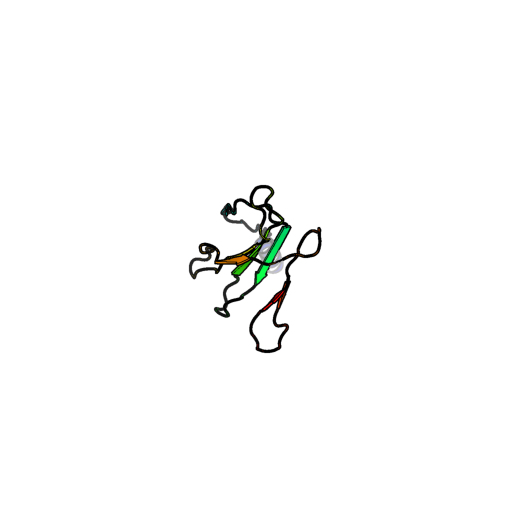4 -9.084 -12.964 1.00 55.59 90 ALA A C 1
ATOM 714 O O . ALA A 1 90 ? 10.730 -8.169 -12.755 1.00 55.59 90 ALA A O 1
ATOM 715 N N . ASN A 1 91 ? 11.562 -9.687 -14.150 1.00 59.34 91 ASN A N 1
ATOM 716 C CA . ASN A 1 91 ? 10.589 -9.449 -15.220 1.00 59.34 91 ASN A CA 1
ATOM 717 C C . ASN A 1 91 ? 9.219 -10.091 -14.881 1.00 59.34 91 ASN A C 1
ATOM 719 O O . ASN A 1 91 ? 8.720 -10.898 -15.666 1.00 59.34 91 ASN A O 1
ATOM 723 N N . GLY A 1 92 ? 8.662 -9.842 -13.692 1.00 64.31 92 GLY A N 1
ATOM 724 C CA . GLY A 1 92 ? 7.445 -10.488 -13.186 1.00 64.31 92 GLY A CA 1
ATOM 725 C C . GLY A 1 92 ? 6.484 -9.522 -12.493 1.00 64.31 92 GLY A C 1
ATOM 726 O O . GLY A 1 92 ? 6.820 -8.368 -12.252 1.00 64.31 92 GLY A O 1
ATOM 727 N N . ASP A 1 93 ? 5.274 -9.998 -12.183 1.00 73.81 93 ASP A N 1
ATOM 728 C CA . ASP A 1 93 ? 4.297 -9.217 -11.418 1.00 73.81 93 ASP A CA 1
ATOM 729 C C . ASP A 1 93 ? 4.846 -8.955 -9.999 1.00 73.81 93 ASP A C 1
ATOM 731 O O . ASP A 1 93 ? 5.070 -9.896 -9.231 1.00 73.81 93 ASP A O 1
ATOM 735 N N . ALA A 1 94 ? 5.045 -7.682 -9.646 1.00 79.62 94 ALA A N 1
ATOM 736 C CA . ALA A 1 94 ? 5.405 -7.276 -8.291 1.00 79.62 94 ALA A CA 1
ATOM 737 C C . ALA A 1 94 ? 4.170 -7.314 -7.370 1.00 79.62 94 ALA A C 1
ATOM 739 O O . ALA A 1 94 ? 3.071 -6.891 -7.755 1.00 79.62 94 ALA A O 1
ATOM 740 N N . PHE A 1 95 ? 4.361 -7.802 -6.143 1.00 86.94 95 PHE A N 1
ATOM 741 C CA . PHE A 1 95 ? 3.347 -7.857 -5.086 1.00 86.94 95 PHE A CA 1
ATOM 742 C C . PHE A 1 95 ? 3.851 -7.110 -3.860 1.00 86.94 95 PHE A C 1
ATOM 744 O O . PHE A 1 95 ? 5.041 -6.870 -3.735 1.00 86.94 95 PHE A O 1
ATOM 751 N N . LEU A 1 96 ? 2.951 -6.759 -2.945 1.00 91.62 96 LEU A N 1
ATOM 752 C CA . LEU A 1 96 ? 3.341 -6.083 -1.713 1.00 91.62 96 LEU A CA 1
ATOM 753 C C . LEU A 1 96 ? 2.704 -6.726 -0.481 1.00 91.62 96 LEU A C 1
ATOM 755 O O . LEU A 1 96 ? 1.655 -7.372 -0.575 1.00 91.62 96 LEU A O 1
ATOM 759 N N . LYS A 1 97 ? 3.358 -6.560 0.671 1.00 95.06 97 LYS A N 1
ATOM 760 C CA . LYS A 1 97 ? 2.828 -6.907 1.996 1.00 95.06 97 LYS A CA 1
ATOM 761 C C . LYS A 1 97 ? 3.112 -5.797 2.996 1.00 95.06 97 LYS A C 1
ATOM 763 O O . LYS A 1 97 ? 4.108 -5.090 2.878 1.00 95.06 97 LYS A O 1
ATOM 768 N N . ILE A 1 98 ? 2.224 -5.687 3.979 1.00 97.19 98 ILE A N 1
ATOM 769 C CA . ILE A 1 98 ? 2.318 -4.732 5.082 1.00 97.19 98 ILE A CA 1
ATOM 770 C C . ILE A 1 98 ? 2.472 -5.511 6.387 1.00 97.19 98 ILE A C 1
ATOM 772 O O . ILE A 1 98 ? 1.779 -6.511 6.597 1.00 97.19 98 ILE A O 1
ATOM 776 N N . GLY A 1 99 ? 3.372 -5.057 7.251 1.00 96.12 99 GLY A N 1
ATOM 777 C CA . GLY A 1 99 ? 3.538 -5.584 8.601 1.00 96.12 99 GLY A CA 1
ATOM 778 C C . GLY A 1 99 ? 4.802 -5.058 9.263 1.00 96.12 99 GLY A C 1
ATOM 779 O O . GLY A 1 99 ? 5.669 -4.519 8.592 1.00 96.12 99 GLY A O 1
ATOM 780 N N . ASP A 1 100 ? 4.918 -5.229 10.573 1.00 97.19 100 ASP A N 1
ATOM 781 C CA . ASP A 1 100 ? 6.156 -4.927 11.292 1.00 97.19 100 ASP A CA 1
ATOM 782 C C . ASP A 1 100 ? 7.171 -6.061 11.065 1.00 97.19 100 ASP A C 1
ATOM 784 O O . ASP A 1 100 ? 7.081 -7.139 11.661 1.00 97.19 100 ASP A O 1
ATOM 788 N N . PHE A 1 101 ? 8.107 -5.850 10.140 1.00 97.12 101 PHE A N 1
ATOM 789 C CA . PHE A 1 101 ? 9.150 -6.818 9.800 1.00 97.12 101 PHE A CA 1
ATOM 790 C C . PHE A 1 101 ? 10.434 -6.580 10.591 1.00 97.12 101 PHE A C 1
ATOM 792 O O . PHE A 1 101 ? 11.266 -7.490 10.704 1.00 97.12 101 PHE A O 1
ATOM 799 N N . ASN A 1 102 ? 10.615 -5.375 11.129 1.00 97.25 102 ASN A N 1
ATOM 800 C CA . ASN A 1 102 ? 11.845 -4.968 11.796 1.00 97.25 102 ASN A CA 1
ATOM 801 C C . ASN A 1 102 ? 11.735 -4.957 13.348 1.00 97.25 102 ASN A C 1
ATOM 803 O O . ASN A 1 102 ? 12.761 -4.939 14.034 1.00 97.25 102 ASN A O 1
ATOM 807 N N . ASN A 1 103 ? 10.530 -5.147 13.894 1.00 97.56 103 ASN A N 1
ATOM 808 C CA . ASN A 1 103 ? 10.136 -5.122 15.309 1.00 97.56 103 ASN A CA 1
ATOM 809 C C . ASN A 1 103 ? 10.235 -3.742 15.989 1.00 97.56 103 ASN A C 1
ATOM 811 O O . ASN A 1 103 ? 10.552 -3.669 17.184 1.00 97.56 103 ASN A O 1
ATOM 815 N N . ASP A 1 104 ? 9.979 -2.649 15.267 1.00 97.50 104 ASP A N 1
ATOM 816 C CA . ASP A 1 104 ? 9.902 -1.294 15.834 1.00 97.50 104 ASP A CA 1
ATOM 817 C C . ASP A 1 104 ? 8.475 -0.866 16.225 1.00 97.50 104 ASP A C 1
ATOM 819 O O . ASP A 1 104 ? 8.293 0.193 16.834 1.00 97.50 104 ASP A O 1
ATOM 823 N N . ASN A 1 105 ? 7.486 -1.742 16.028 1.00 95.31 105 ASN A N 1
ATOM 824 C CA . ASN A 1 105 ? 6.052 -1.504 16.202 1.00 95.31 105 ASN A CA 1
ATOM 825 C C . ASN A 1 105 ? 5.446 -0.523 15.189 1.00 95.31 105 ASN A C 1
ATOM 827 O O . ASN A 1 105 ? 4.374 0.029 15.450 1.00 95.31 105 ASN A O 1
ATOM 831 N N . LEU A 1 106 ? 6.101 -0.302 14.051 1.00 96.19 106 LEU A N 1
ATOM 832 C CA . LEU A 1 106 ? 5.546 0.400 12.903 1.00 96.19 106 LEU A CA 1
ATOM 833 C C . LEU A 1 106 ? 5.351 -0.595 11.758 1.00 96.19 106 LEU A C 1
ATOM 835 O O . LEU A 1 106 ? 6.099 -1.555 11.599 1.00 96.19 106 LEU A O 1
ATOM 839 N N . ASN A 1 107 ? 4.310 -0.384 10.957 1.00 97.25 107 ASN A N 1
ATOM 840 C CA . ASN A 1 107 ? 4.113 -1.208 9.774 1.00 97.25 107 ASN A CA 1
ATOM 841 C C . ASN A 1 107 ? 5.130 -0.818 8.696 1.00 97.25 107 ASN A C 1
ATOM 843 O O . ASN A 1 107 ? 5.143 0.319 8.224 1.00 97.25 107 ASN A O 1
ATOM 847 N N . ASP A 1 108 ? 5.926 -1.786 8.257 1.00 96.00 108 ASP A N 1
ATOM 848 C CA . ASP A 1 108 ? 6.749 -1.683 7.062 1.00 96.00 108 ASP A CA 1
ATOM 849 C C . ASP A 1 108 ? 5.949 -2.108 5.817 1.00 96.00 108 ASP A C 1
ATOM 851 O O . ASP A 1 108 ? 4.992 -2.890 5.882 1.00 96.00 108 ASP A O 1
ATOM 855 N N . ILE A 1 109 ? 6.396 -1.635 4.652 1.00 94.12 109 ILE A N 1
ATOM 856 C CA . ILE A 1 109 ? 5.938 -2.092 3.337 1.00 94.12 109 ILE A CA 1
ATOM 857 C C . ILE A 1 109 ? 7.077 -2.888 2.704 1.00 94.12 109 ILE A C 1
ATOM 859 O O . ILE A 1 109 ? 8.180 -2.367 2.532 1.00 94.12 109 ILE A O 1
ATOM 863 N N . VAL A 1 110 ? 6.803 -4.133 2.323 1.00 92.06 110 VAL A N 1
ATOM 864 C CA . VAL A 1 110 ? 7.735 -4.974 1.562 1.00 92.06 110 VAL A CA 1
ATOM 865 C C . VAL A 1 110 ? 7.183 -5.239 0.168 1.00 92.06 110 VAL A C 1
ATOM 867 O O . VAL A 1 110 ? 5.974 -5.417 0.000 1.00 92.06 110 VAL A O 1
ATOM 870 N N . VAL A 1 111 ? 8.087 -5.249 -0.810 1.00 87.94 111 VAL A N 1
ATOM 871 C CA . VAL A 1 111 ? 7.842 -5.431 -2.246 1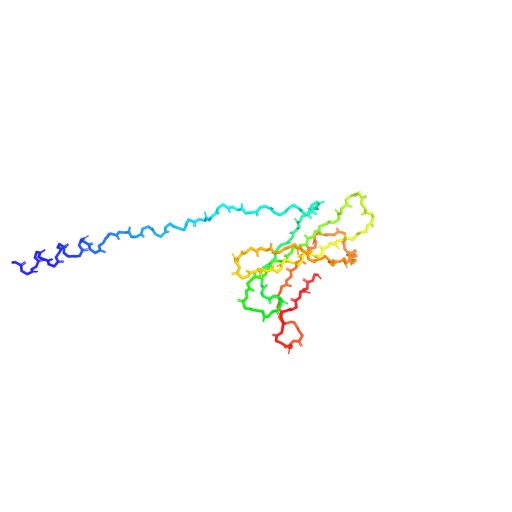.00 87.94 111 VAL A CA 1
ATOM 872 C C . VAL A 1 111 ? 8.740 -6.545 -2.764 1.00 87.94 111 VAL A C 1
ATOM 874 O O . VAL A 1 111 ? 9.918 -6.566 -2.336 1.00 87.94 111 VAL A O 1
#